Protein AF-A0A922Z8V3-F1 (afdb_monomer_lite)

pLDDT: mean 81.94, std 13.61, range [41.69, 95.75]

Sequence (127 aa):
MTNAGPEQPHDSEVERRIMILANDLAIPAWQRVEQAYAKGATFLEAKHAVLEADLASLAGTTDEAILDRLVQLIMQTPPSALRPAARQRHRKIVLERLMAPYRASGGAEPGAFALFLYRKLGIVPAH

Secondary structure (DSSP, 8-state):
----PPPPHHHHHHHHHHHHHHHHHHHHHHHHHHHHHHTT--HHHHHHHHHHHHHHHHTTTS-HHHHHHHHHHHHH--GGGS-HHHHHHHHHHHHHHHHHHHHHTTPPPPPHHHHHHHHHH------

Radius of gyration: 20.76 Å; chains: 1; bounding box: 47×52×54 Å

Foldseek 3Di:
DDDPDPPPVVVVVVVVVLLVLLVVVLVVLVVQLLVVVVVPDDSVVSLVVSLVVVCVVCPPPDDPSSSVSNNCCSVVDDLVPDDPVSSLVVLVVVVVVVCVVCVVVVHDDPPPVQVVCCSVPVDRDDD

Structure (mmCIF, N/CA/C/O backbone):
data_AF-A0A922Z8V3-F1
#
_entry.id   AF-A0A922Z8V3-F1
#
loop_
_atom_site.group_PDB
_atom_site.id
_atom_site.type_symbol
_atom_site.label_atom_id
_atom_site.label_alt_id
_atom_site.label_comp_id
_atom_site.label_asym_id
_atom_site.label_entity_id
_atom_site.label_seq_id
_atom_site.pdbx_PDB_ins_code
_atom_site.Cartn_x
_atom_site.Cartn_y
_atom_site.Cartn_z
_atom_site.occupancy
_atom_site.B_iso_or_equiv
_atom_site.auth_seq_id
_atom_site.auth_comp_id
_atom_site.auth_asym_id
_atom_site.auth_atom_id
_atom_site.pdbx_PDB_model_num
ATOM 1 N N . MET A 1 1 ? -17.550 43.303 19.424 1.00 41.69 1 MET A N 1
ATOM 2 C CA . MET A 1 1 ? -17.992 42.150 20.234 1.00 41.69 1 MET A CA 1
ATOM 3 C C . MET A 1 1 ? -18.033 40.956 19.301 1.00 41.69 1 MET A C 1
ATOM 5 O O . MET A 1 1 ? -18.933 40.890 18.477 1.00 41.69 1 MET A O 1
ATOM 9 N N . THR A 1 2 ? -17.025 40.090 19.359 1.00 43.88 2 THR A N 1
ATOM 10 C CA . THR A 1 2 ? -16.942 38.892 18.513 1.00 43.88 2 THR A CA 1
ATOM 11 C C . THR A 1 2 ? -16.869 37.707 19.460 1.00 43.88 2 THR A C 1
ATOM 13 O O . THR A 1 2 ? -15.883 37.553 20.176 1.00 43.88 2 THR A O 1
ATOM 16 N N . ASN A 1 3 ? -17.961 36.946 19.539 1.00 44.12 3 ASN A N 1
ATOM 17 C CA . ASN A 1 3 ? -18.050 35.727 20.334 1.00 44.12 3 ASN A CA 1
ATOM 18 C C . ASN A 1 3 ? -17.112 34.678 19.727 1.00 44.12 3 ASN A C 1
ATOM 20 O O . ASN A 1 3 ? -17.467 34.024 18.751 1.00 44.12 3 ASN A O 1
ATOM 24 N N . ALA A 1 4 ? -15.923 34.519 20.304 1.00 55.47 4 ALA A N 1
ATOM 25 C CA . ALA A 1 4 ? -15.200 33.260 20.227 1.00 55.47 4 ALA A CA 1
ATOM 26 C C . ALA A 1 4 ? -15.899 32.306 21.205 1.00 55.47 4 ALA A C 1
ATOM 28 O O . ALA A 1 4 ? -15.682 32.375 22.415 1.00 55.47 4 ALA A O 1
ATOM 29 N N . GLY A 1 5 ? -16.830 31.500 20.693 1.00 54.34 5 GLY A N 1
ATOM 30 C CA . GLY A 1 5 ? -17.359 30.372 21.455 1.00 54.34 5 GLY A CA 1
ATOM 31 C C . GLY A 1 5 ? -16.206 29.413 21.771 1.00 54.34 5 GLY A C 1
ATOM 32 O O . GLY A 1 5 ? -15.341 29.234 20.913 1.00 54.34 5 GLY A O 1
ATOM 33 N N . PRO A 1 6 ? -16.133 28.838 22.982 1.00 57.34 6 PRO A N 1
ATOM 34 C CA . PRO A 1 6 ? -15.090 27.873 23.299 1.00 57.34 6 PRO A CA 1
ATOM 35 C C . PRO A 1 6 ? -15.226 26.671 22.354 1.00 57.34 6 PRO A C 1
ATOM 37 O O . PRO A 1 6 ? -16.296 26.061 22.309 1.00 57.34 6 PRO A O 1
ATOM 40 N N . GLU A 1 7 ? -14.170 26.338 21.602 1.00 58.03 7 GLU A N 1
ATOM 41 C CA . GLU A 1 7 ? -14.065 25.036 20.932 1.00 58.03 7 GLU A CA 1
ATOM 42 C C . GLU A 1 7 ? -14.320 23.959 21.990 1.00 58.03 7 GLU A C 1
ATOM 44 O O . GLU A 1 7 ? -13.652 23.914 23.029 1.00 58.03 7 GLU A O 1
ATOM 49 N N . GLN A 1 8 ? -15.375 23.168 21.790 1.00 59.12 8 GLN A N 1
ATOM 50 C CA . GLN A 1 8 ? -15.825 22.226 22.800 1.00 59.12 8 GLN A CA 1
ATOM 51 C C . GLN A 1 8 ? -14.789 21.095 22.904 1.00 59.12 8 GLN A C 1
ATOM 53 O O . GLN A 1 8 ? -14.572 20.383 21.926 1.00 59.12 8 GLN A O 1
ATOM 58 N N . PRO A 1 9 ? -14.174 20.861 24.078 1.00 58.91 9 PRO A N 1
ATOM 59 C CA . PRO A 1 9 ? -13.102 19.870 24.256 1.00 58.91 9 PRO A CA 1
ATOM 60 C C . PRO A 1 9 ? -13.519 18.428 23.911 1.00 58.91 9 PRO A C 1
ATOM 62 O O . PRO A 1 9 ? -12.672 17.548 23.781 1.00 58.91 9 PRO A O 1
ATOM 65 N N . HIS A 1 10 ? -14.823 18.191 23.766 1.00 61.06 10 HIS A N 1
ATOM 66 C CA . HIS A 1 10 ? -15.407 16.911 23.396 1.00 61.06 10 HIS A CA 1
ATOM 67 C C . HIS A 1 10 ? -15.158 16.549 21.921 1.00 61.06 10 HIS A C 1
ATOM 69 O O . HIS A 1 10 ? -14.886 15.385 21.632 1.00 61.06 10 HIS A O 1
ATOM 75 N N . ASP A 1 11 ? -15.177 17.527 21.009 1.00 74.69 11 ASP A N 1
ATOM 76 C CA . ASP A 1 11 ? -14.933 17.289 19.579 1.00 74.69 11 ASP A CA 1
ATOM 77 C C . ASP A 1 11 ? -13.460 16.947 19.332 1.00 74.69 11 ASP A C 1
ATOM 79 O O . ASP A 1 11 ? -13.146 15.984 18.633 1.00 74.69 11 ASP A O 1
ATOM 83 N N . SER A 1 12 ? -12.543 17.637 20.020 1.00 83.31 12 SER A N 1
ATOM 84 C CA . SER A 1 12 ? -11.105 17.359 19.921 1.00 83.31 12 SER A CA 1
ATOM 85 C C . SER A 1 12 ? -10.719 15.963 20.428 1.00 83.31 12 SER A C 1
ATOM 87 O O . SER A 1 12 ? -9.793 15.347 19.899 1.00 83.31 12 SER A O 1
ATOM 89 N N . GLU A 1 13 ? -11.403 15.437 21.449 1.00 90.19 13 GLU A N 1
ATOM 90 C CA . GLU A 1 13 ? -11.138 14.084 21.957 1.00 90.19 13 GLU A CA 1
ATOM 91 C C . GLU A 1 13 ? -11.694 13.004 21.016 1.00 90.19 13 GLU A C 1
ATOM 93 O O . GLU A 1 13 ? -11.044 11.979 20.793 1.00 90.19 13 GLU A O 1
ATOM 98 N N . VAL A 1 14 ? -12.858 13.247 20.404 1.00 89.12 14 VAL A N 1
ATOM 99 C CA . VAL A 1 14 ? -13.427 12.364 19.374 1.00 89.12 14 VAL A CA 1
ATOM 100 C C . VAL A 1 14 ? -12.515 12.313 18.148 1.00 89.12 14 VAL A C 1
ATOM 102 O O . VAL A 1 14 ? -12.150 11.222 17.708 1.00 89.12 14 VAL A O 1
ATOM 105 N N . GLU A 1 15 ? -12.064 13.463 17.645 1.00 90.00 15 GLU A N 1
ATOM 106 C CA . GLU A 1 15 ? -11.108 13.536 16.534 1.00 90.00 15 GLU A CA 1
ATOM 107 C C . GLU A 1 15 ? -9.795 12.819 16.856 1.00 90.00 15 GLU A C 1
ATOM 109 O O . GLU A 1 15 ? -9.287 12.035 16.047 1.00 90.00 15 GLU A O 1
ATOM 114 N N . ARG A 1 16 ? -9.256 13.031 18.064 1.00 91.94 16 ARG A N 1
ATOM 115 C CA . ARG A 1 16 ? -8.057 12.326 18.527 1.00 91.94 16 ARG A CA 1
ATOM 116 C C . ARG A 1 16 ? -8.273 10.816 18.508 1.00 91.94 16 ARG A C 1
ATOM 118 O O . ARG A 1 16 ? -7.403 10.087 18.030 1.00 91.94 16 ARG A O 1
ATOM 125 N N . ARG A 1 17 ? -9.416 10.336 19.002 1.00 94.19 17 ARG A N 1
ATOM 126 C CA . ARG A 1 17 ? -9.740 8.906 19.028 1.00 94.19 17 ARG A CA 1
ATOM 127 C C . ARG A 1 17 ? -9.850 8.327 17.620 1.00 94.19 17 ARG A C 1
ATOM 129 O O . ARG A 1 17 ? -9.274 7.270 17.369 1.00 94.19 17 ARG A O 1
ATOM 136 N N . ILE A 1 18 ? -10.524 9.026 16.704 1.00 93.62 18 ILE A N 1
ATOM 137 C CA . ILE A 1 18 ? -10.606 8.639 15.288 1.00 93.62 18 ILE A CA 1
ATOM 138 C C . ILE A 1 18 ? -9.200 8.523 14.698 1.00 93.62 18 ILE A C 1
ATOM 140 O O . ILE A 1 18 ? -8.868 7.522 14.065 1.00 93.62 18 ILE A O 1
ATOM 144 N N . MET A 1 19 ? -8.345 9.516 14.955 1.00 91.88 19 MET A N 1
ATOM 145 C CA . MET A 1 19 ? -6.978 9.529 14.451 1.00 91.88 19 MET A CA 1
ATOM 146 C C . MET A 1 19 ? -6.151 8.353 14.982 1.00 91.88 19 MET A C 1
ATOM 148 O O . MET A 1 19 ? -5.428 7.733 14.205 1.00 91.88 19 MET A O 1
ATOM 152 N N . ILE A 1 20 ? -6.234 8.035 16.275 1.00 94.75 20 ILE A N 1
ATOM 153 C CA . ILE A 1 20 ? -5.495 6.909 16.867 1.00 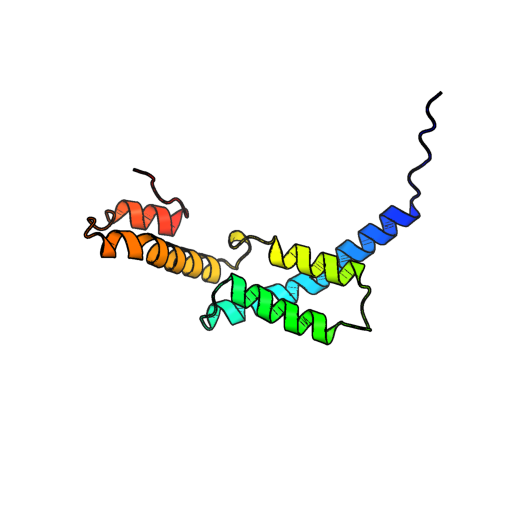94.75 20 ILE A CA 1
ATOM 154 C C . ILE A 1 20 ? -5.955 5.590 16.241 1.00 94.75 20 ILE A C 1
ATOM 156 O O . ILE A 1 20 ? -5.135 4.857 15.696 1.00 94.75 20 ILE A O 1
ATOM 160 N N . LEU A 1 21 ? -7.266 5.337 16.227 1.00 94.38 21 LEU A N 1
ATOM 161 C CA . LEU A 1 21 ? -7.817 4.081 15.715 1.00 94.38 21 LEU A CA 1
ATOM 162 C C . LEU A 1 21 ? -7.531 3.892 14.219 1.00 94.38 21 LEU A C 1
ATOM 164 O O . LEU A 1 21 ? -7.154 2.801 13.796 1.00 94.38 21 LEU A O 1
ATOM 168 N N . ALA A 1 22 ? -7.633 4.952 13.414 1.00 93.38 22 ALA A N 1
ATOM 169 C CA . ALA A 1 22 ? -7.290 4.883 11.995 1.00 93.38 22 ALA A CA 1
ATOM 170 C C . ALA A 1 22 ? -5.792 4.605 11.769 1.00 93.38 22 ALA A C 1
ATOM 172 O O . ALA A 1 22 ? -5.441 3.849 10.863 1.00 93.38 22 ALA A O 1
ATOM 173 N N . ASN A 1 23 ? -4.902 5.170 12.594 1.00 92.44 23 ASN A N 1
ATOM 174 C CA . ASN A 1 23 ? -3.467 4.876 12.523 1.00 92.44 23 ASN A CA 1
ATOM 175 C C . ASN A 1 23 ? -3.155 3.424 12.912 1.00 92.44 23 ASN A C 1
ATOM 177 O O . ASN A 1 23 ? -2.357 2.775 12.231 1.00 92.44 23 ASN A O 1
ATOM 181 N N . ASP A 1 24 ? -3.809 2.901 13.949 1.00 94.06 24 ASP A N 1
ATOM 182 C CA . ASP A 1 24 ? -3.641 1.511 14.387 1.00 94.06 24 ASP A CA 1
ATOM 183 C C . ASP A 1 24 ? -4.054 0.519 13.290 1.00 94.06 24 ASP A C 1
ATOM 185 O O . ASP A 1 24 ? -3.384 -0.495 13.081 1.00 94.06 24 ASP A O 1
ATOM 189 N N . LEU A 1 25 ? -5.106 0.840 12.528 1.00 93.06 25 LEU A N 1
ATOM 190 C CA . LEU A 1 25 ? -5.540 0.064 11.362 1.00 93.06 25 LEU A CA 1
ATOM 191 C C . LEU A 1 25 ? -4.609 0.239 10.150 1.00 93.06 25 LEU A C 1
ATOM 193 O O . LEU A 1 25 ? -4.374 -0.711 9.397 1.00 93.06 25 LEU A O 1
ATOM 197 N N . ALA A 1 26 ? -4.040 1.432 9.960 1.00 92.00 26 ALA A N 1
ATOM 198 C CA . ALA A 1 26 ? -3.196 1.738 8.808 1.00 92.00 26 ALA A CA 1
ATOM 199 C C . ALA A 1 26 ? -1.881 0.943 8.809 1.00 92.00 26 ALA A C 1
ATOM 201 O O . ALA A 1 26 ? -1.435 0.500 7.751 1.00 92.00 26 ALA A O 1
ATOM 202 N N . ILE A 1 27 ? -1.264 0.713 9.973 1.00 89.69 27 ILE A N 1
ATOM 203 C CA . ILE A 1 27 ? 0.020 -0.003 10.086 1.00 89.69 27 ILE A CA 1
ATOM 204 C C . ILE A 1 27 ? -0.030 -1.417 9.461 1.00 89.69 27 ILE A C 1
ATOM 206 O O . ILE A 1 27 ? 0.787 -1.703 8.575 1.00 89.69 27 ILE A O 1
ATOM 210 N N . PRO A 1 28 ? -0.938 -2.326 9.870 1.00 92.12 28 PRO A N 1
ATOM 211 C CA . PRO A 1 28 ? -1.034 -3.660 9.279 1.00 92.12 28 PRO A CA 1
ATOM 212 C C . PRO A 1 28 ? -1.556 -3.636 7.836 1.00 92.12 28 PRO A C 1
ATOM 214 O O . PRO A 1 28 ? -1.137 -4.463 7.021 1.00 92.12 28 PRO A O 1
ATOM 217 N N . ALA A 1 29 ? -2.421 -2.682 7.477 1.00 92.50 29 ALA A N 1
ATOM 218 C CA . 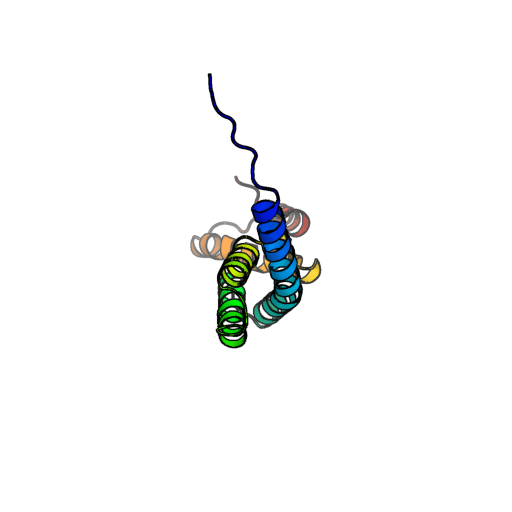ALA A 1 29 ? -2.842 -2.490 6.091 1.00 92.50 29 ALA A CA 1
ATOM 219 C C . ALA A 1 29 ? -1.638 -2.176 5.188 1.00 92.50 29 ALA A C 1
ATOM 221 O O . ALA A 1 29 ? -1.473 -2.760 4.116 1.00 92.50 29 ALA A O 1
ATOM 222 N N . TRP A 1 30 ? -0.705 -1.354 5.669 1.00 92.12 30 TRP A N 1
ATOM 223 C CA . TRP A 1 30 ? 0.481 -0.986 4.908 1.00 92.12 30 TRP A CA 1
ATOM 224 C C . TRP A 1 30 ? 1.427 -2.151 4.639 1.00 92.12 30 TRP A C 1
ATOM 226 O O . TRP A 1 30 ? 1.949 -2.292 3.533 1.00 92.12 30 TRP A O 1
ATOM 236 N N . GLN A 1 31 ? 1.558 -3.068 5.594 1.00 91.62 31 GLN A N 1
ATOM 237 C CA . GLN A 1 31 ? 2.307 -4.305 5.380 1.00 91.62 31 GLN A CA 1
ATOM 238 C C . GLN A 1 31 ? 1.692 -5.166 4.270 1.00 91.62 31 GLN A C 1
ATOM 240 O O . GLN A 1 31 ? 2.420 -5.762 3.475 1.00 91.62 31 GLN A O 1
ATOM 245 N N . ARG A 1 32 ? 0.360 -5.213 4.172 1.00 93.31 32 ARG A N 1
ATOM 246 C CA . ARG A 1 32 ? -0.330 -5.942 3.099 1.00 93.31 32 ARG A CA 1
ATOM 247 C C . ARG A 1 32 ? -0.173 -5.260 1.746 1.00 93.31 32 ARG A C 1
ATOM 249 O O . ARG A 1 32 ? 0.038 -5.960 0.756 1.00 93.31 32 ARG A O 1
ATOM 256 N N . VAL A 1 33 ? -0.163 -3.926 1.696 1.00 93.50 33 VAL A N 1
ATOM 257 C CA . VAL A 1 33 ? 0.122 -3.196 0.449 1.00 93.50 33 VAL A CA 1
ATOM 258 C C . VAL A 1 33 ? 1.532 -3.513 -0.037 1.00 93.50 33 VAL A C 1
ATOM 260 O O . VAL A 1 33 ? 1.725 -3.817 -1.214 1.00 93.50 33 VAL A O 1
ATOM 263 N N . GLU A 1 34 ? 2.518 -3.531 0.861 1.00 91.88 34 GLU A N 1
ATOM 264 C CA . GLU A 1 34 ? 3.887 -3.930 0.520 1.00 91.88 34 GLU A CA 1
ATOM 265 C C . GLU A 1 34 ? 3.961 -5.356 -0.033 1.00 91.88 34 GLU A C 1
ATOM 267 O O . GLU A 1 34 ? 4.678 -5.605 -1.004 1.00 91.88 34 GLU A O 1
ATOM 272 N N . GLN A 1 35 ? 3.206 -6.291 0.547 1.00 91.25 35 GLN A N 1
ATOM 273 C CA . GLN A 1 35 ? 3.149 -7.676 0.080 1.00 91.25 35 GLN A CA 1
ATOM 274 C C . GLN A 1 35 ? 2.486 -7.797 -1.296 1.00 91.25 35 GLN A C 1
ATOM 276 O O . GLN A 1 35 ? 3.023 -8.478 -2.170 1.00 91.25 35 GLN A O 1
ATOM 281 N N . ALA A 1 36 ? 1.343 -7.142 -1.511 1.00 90.62 36 ALA A N 1
ATOM 282 C CA . ALA A 1 36 ? 0.651 -7.138 -2.799 1.00 90.62 36 ALA A CA 1
ATOM 283 C C . ALA A 1 36 ? 1.527 -6.510 -3.893 1.00 90.62 36 ALA A C 1
ATOM 285 O O . ALA A 1 36 ? 1.700 -7.082 -4.971 1.00 90.62 36 ALA A O 1
ATOM 286 N N . TYR A 1 37 ? 2.187 -5.397 -3.573 1.00 90.50 37 TYR A N 1
ATOM 287 C CA . TYR A 1 37 ? 3.157 -4.762 -4.455 1.00 90.50 37 TYR A CA 1
ATOM 288 C C . TYR A 1 37 ? 4.349 -5.683 -4.764 1.00 90.50 37 TYR A C 1
ATOM 290 O O . TYR A 1 37 ? 4.784 -5.807 -5.911 1.00 90.50 37 TYR A O 1
ATOM 298 N N . ALA A 1 38 ? 4.866 -6.402 -3.763 1.00 87.19 38 ALA A N 1
ATOM 299 C CA . ALA A 1 38 ? 5.962 -7.349 -3.957 1.00 87.19 38 ALA A CA 1
ATOM 300 C C . ALA A 1 38 ? 5.591 -8.522 -4.884 1.00 87.19 38 ALA A C 1
ATOM 302 O O . ALA A 1 38 ? 6.475 -9.023 -5.592 1.00 87.19 38 ALA A O 1
ATOM 303 N N . LYS A 1 39 ? 4.311 -8.917 -4.912 1.00 88.94 39 LYS A N 1
ATOM 304 C CA . LYS A 1 39 ? 3.752 -9.965 -5.785 1.00 88.94 39 LYS A CA 1
ATOM 305 C C . LYS A 1 39 ? 3.551 -9.524 -7.240 1.00 88.94 39 LYS A C 1
ATOM 307 O O . LYS A 1 39 ? 3.240 -10.364 -8.073 1.00 88.94 39 LYS A O 1
ATOM 312 N N . GLY A 1 40 ? 3.785 -8.250 -7.560 1.00 85.00 40 GLY A N 1
ATOM 313 C CA . GLY A 1 40 ? 3.782 -7.746 -8.936 1.00 85.00 40 GLY A CA 1
ATOM 314 C C . GLY A 1 40 ? 2.629 -6.808 -9.282 1.00 85.00 40 GLY A C 1
ATOM 315 O O . GLY A 1 40 ? 2.632 -6.274 -10.388 1.00 85.00 40 GLY A O 1
ATOM 316 N N . ALA A 1 41 ? 1.699 -6.553 -8.356 1.00 88.44 41 ALA A N 1
ATOM 317 C CA . ALA A 1 41 ? 0.705 -5.497 -8.533 1.00 88.44 41 ALA A CA 1
ATOM 318 C C . ALA A 1 41 ? 1.390 -4.128 -8.649 1.00 88.44 41 ALA A C 1
ATOM 320 O O . ALA A 1 41 ? 2.466 -3.896 -8.082 1.00 88.44 41 ALA A O 1
ATOM 321 N N . THR A 1 42 ? 0.767 -3.184 -9.349 1.00 89.69 42 THR A N 1
ATOM 322 C CA . THR A 1 42 ? 1.198 -1.789 -9.266 1.00 89.69 42 THR A CA 1
ATOM 323 C C . THR A 1 42 ? 0.942 -1.237 -7.865 1.00 89.69 42 THR A C 1
ATOM 325 O O . THR A 1 42 ? 0.142 -1.762 -7.094 1.00 89.69 42 THR A O 1
ATOM 328 N N . PHE A 1 43 ? 1.636 -0.157 -7.503 1.00 89.06 43 PHE A N 1
ATOM 329 C CA . PHE A 1 43 ? 1.497 0.412 -6.163 1.00 89.06 43 PHE A CA 1
ATOM 330 C C . PHE A 1 43 ? 0.077 0.930 -5.885 1.00 89.06 43 PHE A C 1
ATOM 332 O O . PHE A 1 43 ? -0.406 0.816 -4.764 1.00 89.06 43 PHE A O 1
ATOM 339 N N . LEU A 1 44 ? -0.599 1.459 -6.910 1.00 91.81 44 LEU A N 1
ATOM 340 C CA . LEU A 1 44 ? -1.982 1.919 -6.804 1.00 91.81 44 LEU A CA 1
ATOM 341 C C . LEU A 1 44 ? -2.957 0.740 -6.670 1.00 91.81 44 LEU A C 1
ATOM 343 O O . LEU A 1 44 ? -3.781 0.743 -5.764 1.00 91.81 44 LEU A O 1
ATOM 347 N N . GLU A 1 45 ? -2.819 -0.300 -7.495 1.00 93.69 45 GLU A N 1
ATOM 348 C CA . GLU A 1 45 ? -3.631 -1.524 -7.376 1.00 93.69 45 GLU A CA 1
ATOM 349 C C . GLU A 1 45 ? -3.460 -2.186 -6.007 1.00 93.69 45 GLU A C 1
ATOM 351 O O . GLU A 1 45 ? -4.435 -2.607 -5.396 1.00 93.69 45 GLU A O 1
ATOM 356 N N . ALA A 1 46 ? -2.229 -2.231 -5.489 1.00 94.12 46 ALA A N 1
ATOM 357 C CA . ALA A 1 46 ? -1.952 -2.779 -4.169 1.00 94.12 46 ALA A CA 1
ATOM 358 C C . ALA A 1 46 ? -2.673 -1.998 -3.054 1.00 94.12 46 ALA A C 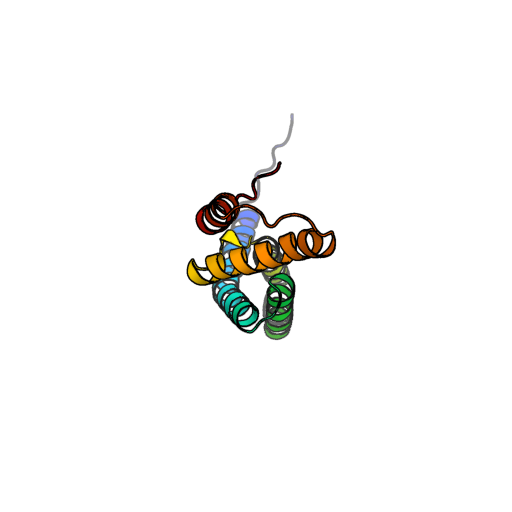1
ATOM 360 O O . ALA A 1 46 ? -3.195 -2.616 -2.130 1.00 94.12 46 ALA A O 1
ATOM 361 N N . LYS A 1 47 ? -2.739 -0.659 -3.151 1.00 95.19 47 LYS A N 1
ATOM 362 C CA . LYS A 1 47 ? -3.524 0.183 -2.230 1.00 95.19 47 LYS A CA 1
ATOM 363 C C . LYS A 1 47 ? -5.013 -0.138 -2.304 1.00 95.19 47 LYS A C 1
ATOM 365 O O . LYS A 1 47 ? -5.622 -0.385 -1.268 1.00 95.19 47 LYS A O 1
ATOM 370 N N . HIS A 1 48 ? -5.574 -0.151 -3.513 1.00 95.75 48 HIS A N 1
ATOM 371 C CA . HIS A 1 48 ? -6.998 -0.412 -3.719 1.00 95.75 48 HIS A CA 1
ATOM 372 C C . HIS A 1 48 ? -7.404 -1.794 -3.218 1.00 95.75 48 HIS A C 1
ATOM 374 O O . HIS A 1 48 ? -8.340 -1.891 -2.436 1.00 95.75 48 HIS A O 1
ATOM 380 N N . ALA A 1 49 ? -6.656 -2.840 -3.574 1.00 94.06 49 ALA A N 1
ATOM 381 C CA . ALA A 1 49 ? -6.973 -4.205 -3.165 1.00 94.06 49 ALA A CA 1
ATOM 382 C C . ALA A 1 49 ? -6.989 -4.378 -1.637 1.00 94.06 49 ALA A C 1
ATOM 384 O O . ALA A 1 49 ? -7.828 -5.097 -1.099 1.00 94.06 49 ALA A O 1
ATOM 385 N N . VAL A 1 50 ? -6.070 -3.717 -0.922 1.00 94.62 50 VAL A N 1
ATOM 386 C CA . VAL A 1 50 ? -6.060 -3.752 0.548 1.00 94.62 50 VAL A CA 1
ATOM 387 C C . VAL A 1 50 ? -7.222 -2.959 1.128 1.00 94.62 50 VAL A C 1
ATOM 389 O O . VAL A 1 50 ? -7.869 -3.447 2.047 1.00 94.62 50 VAL A O 1
ATOM 392 N N . LEU A 1 51 ? -7.513 -1.774 0.587 1.00 95.50 51 LEU A N 1
ATOM 393 C CA . LEU A 1 51 ? -8.642 -0.965 1.043 1.00 95.50 51 LEU A CA 1
ATOM 394 C C . LEU A 1 51 ? -9.978 -1.674 0.830 1.00 95.50 51 LEU A C 1
ATOM 396 O O . LEU A 1 51 ? -10.782 -1.709 1.749 1.00 95.50 51 LEU A O 1
ATOM 400 N N . GLU A 1 52 ? -10.206 -2.287 -0.329 1.00 94.69 52 GLU A N 1
ATOM 401 C CA . GLU A 1 52 ? -11.428 -3.053 -0.593 1.00 94.69 52 GLU A CA 1
ATOM 402 C C . GLU A 1 52 ? -11.602 -4.202 0.406 1.00 94.69 52 GLU A C 1
ATOM 404 O O . GLU A 1 52 ? -12.678 -4.362 0.980 1.00 94.69 52 GLU A O 1
ATOM 409 N N . ALA A 1 53 ? -10.535 -4.965 0.664 1.00 93.62 53 ALA A N 1
ATOM 410 C CA . ALA A 1 53 ? -10.571 -6.061 1.627 1.00 93.62 53 ALA A CA 1
ATOM 411 C C . ALA A 1 53 ? -10.814 -5.570 3.066 1.00 93.62 53 ALA A C 1
ATOM 413 O O . ALA A 1 53 ? -11.593 -6.175 3.805 1.00 93.62 53 ALA A O 1
ATOM 414 N N . ASP A 1 54 ? -10.166 -4.476 3.465 1.00 92.12 54 ASP A N 1
ATOM 415 C CA . ASP A 1 54 ? -10.253 -3.937 4.824 1.00 92.12 54 ASP A CA 1
ATOM 416 C C . ASP A 1 54 ? -11.605 -3.288 5.092 1.00 92.12 54 ASP A C 1
ATOM 418 O O . ASP A 1 54 ? -12.221 -3.563 6.119 1.00 92.12 54 ASP A O 1
ATOM 422 N N . LEU A 1 55 ? -12.104 -2.488 4.150 1.00 93.31 55 LEU A N 1
ATOM 423 C CA . LEU A 1 55 ? -13.424 -1.876 4.252 1.00 93.31 55 LEU A CA 1
ATOM 424 C C . LEU A 1 55 ? -14.519 -2.943 4.282 1.00 93.31 55 LEU A C 1
ATOM 426 O O . LEU A 1 55 ? -15.407 -2.862 5.124 1.00 93.31 55 LEU A O 1
ATOM 430 N N . ALA A 1 56 ? -14.429 -3.979 3.443 1.00 92.81 56 ALA A N 1
ATOM 431 C CA . ALA A 1 56 ? -15.383 -5.085 3.475 1.00 92.81 56 ALA A CA 1
ATOM 432 C C . ALA A 1 56 ? -15.367 -5.836 4.818 1.00 92.81 56 ALA A C 1
ATOM 434 O O . ALA A 1 56 ? -16.419 -6.241 5.306 1.00 92.81 56 ALA A O 1
ATOM 435 N N . SER A 1 57 ? -14.191 -6.006 5.430 1.00 92.44 57 SER A N 1
ATOM 436 C CA . SER A 1 57 ? -14.059 -6.688 6.722 1.00 92.44 57 SER A CA 1
ATOM 437 C C . SER A 1 57 ? -14.521 -5.844 7.912 1.00 92.44 57 SER A C 1
ATOM 439 O O . SER A 1 57 ? -14.944 -6.413 8.917 1.00 92.44 57 SER A O 1
ATOM 441 N N . LEU A 1 58 ? -14.372 -4.520 7.848 1.00 91.69 58 LEU A N 1
ATOM 442 C CA . LEU A 1 58 ? -14.652 -3.611 8.965 1.00 91.69 58 LEU A CA 1
ATOM 443 C C . LEU A 1 58 ? -16.041 -2.967 8.880 1.00 91.69 58 LEU A C 1
ATOM 445 O O . LEU A 1 58 ? -16.539 -2.450 9.887 1.00 91.69 58 LEU A O 1
ATOM 449 N N . ALA A 1 59 ? -16.680 -3.020 7.710 1.00 89.50 59 ALA A N 1
ATOM 450 C CA . ALA A 1 59 ? -18.031 -2.523 7.501 1.00 89.50 59 ALA A CA 1
ATOM 451 C C . ALA A 1 59 ? -19.000 -3.091 8.553 1.00 89.50 59 ALA A C 1
ATOM 453 O O . ALA A 1 59 ? -19.023 -4.288 8.835 1.00 89.50 59 ALA A O 1
ATOM 454 N N . GLY A 1 60 ? -19.793 -2.208 9.163 1.00 87.38 60 GLY A N 1
ATOM 455 C CA . GLY A 1 60 ? -20.795 -2.568 10.171 1.00 87.38 60 GLY A CA 1
ATOM 456 C C . GLY A 1 60 ? -20.258 -2.816 11.584 1.00 87.38 60 GLY A C 1
ATOM 457 O O . GLY A 1 60 ? -21.059 -2.975 12.501 1.00 87.38 60 GLY A O 1
ATOM 458 N N . THR A 1 61 ? -18.937 -2.819 11.791 1.00 90.75 61 THR A N 1
ATOM 459 C CA . THR A 1 61 ? -18.324 -2.972 13.129 1.00 90.75 61 THR A CA 1
ATOM 460 C C . THR A 1 61 ? -17.448 -1.791 13.534 1.00 90.75 61 THR A C 1
ATOM 462 O O . THR A 1 61 ? -17.116 -1.643 14.709 1.00 90.75 61 THR A O 1
ATOM 465 N N . THR A 1 62 ? -17.086 -0.945 12.572 1.00 91.19 62 THR A N 1
ATOM 466 C CA . THR A 1 62 ? -16.229 0.226 12.757 1.00 91.19 62 THR A CA 1
ATOM 467 C C . THR A 1 62 ? -16.957 1.477 12.277 1.00 91.19 62 THR A C 1
ATOM 469 O O . THR A 1 62 ? -17.685 1.429 11.288 1.00 91.19 62 THR A O 1
ATOM 472 N N . ASP A 1 63 ? -16.757 2.584 12.991 1.00 92.69 63 ASP A N 1
ATOM 473 C CA . ASP A 1 63 ? -17.319 3.894 12.656 1.00 92.69 63 ASP A CA 1
ATOM 474 C C . ASP A 1 63 ? -16.838 4.378 11.276 1.00 92.69 63 ASP A C 1
ATOM 476 O O . ASP A 1 63 ? -15.654 4.260 10.943 1.00 92.69 63 ASP A O 1
ATOM 480 N N . GLU A 1 64 ? -17.752 4.938 10.484 1.00 92.44 64 GLU A N 1
ATOM 481 C CA . GLU A 1 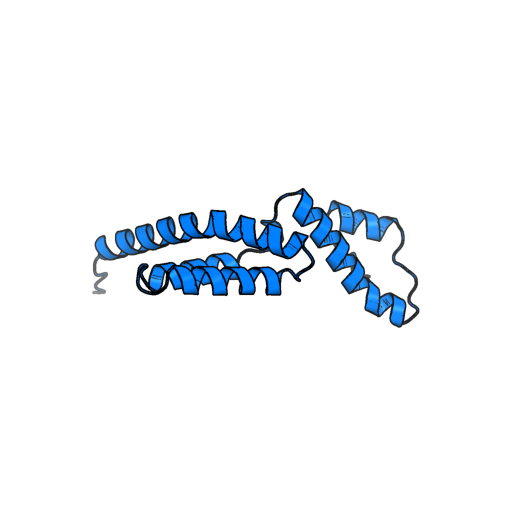64 ? -17.489 5.423 9.126 1.00 92.44 64 GLU A CA 1
ATOM 482 C C . GLU A 1 64 ? -16.383 6.488 9.096 1.00 92.44 64 GLU A C 1
ATOM 484 O O . GLU A 1 64 ? -15.501 6.425 8.243 1.00 92.44 64 GLU A O 1
ATOM 489 N N . ALA A 1 65 ? -16.317 7.379 10.092 1.00 93.19 65 ALA A N 1
ATOM 490 C CA . ALA A 1 65 ? -15.279 8.406 10.161 1.00 93.19 65 ALA A CA 1
ATOM 491 C C . ALA A 1 65 ? -13.869 7.812 10.350 1.00 93.19 65 ALA A C 1
ATOM 493 O O . ALA A 1 65 ? -12.877 8.361 9.860 1.00 93.19 65 ALA A O 1
ATOM 494 N N . ILE A 1 66 ? -13.760 6.667 11.035 1.00 93.94 66 ILE A N 1
ATOM 495 C CA . ILE A 1 66 ? -12.495 5.931 11.183 1.00 93.94 66 ILE A CA 1
ATOM 496 C C . ILE A 1 66 ? -12.107 5.286 9.851 1.00 93.94 66 ILE A C 1
ATOM 498 O O . ILE A 1 66 ? -10.938 5.350 9.458 1.00 93.94 66 ILE A O 1
ATOM 502 N N . LEU A 1 67 ? -13.073 4.691 9.148 1.00 94.00 67 LEU A N 1
ATOM 503 C CA . LEU A 1 67 ? -12.852 4.062 7.845 1.00 94.00 67 LEU A CA 1
ATOM 504 C C . LEU A 1 67 ? -12.436 5.090 6.789 1.00 94.00 67 LEU A C 1
ATOM 506 O O . LEU A 1 67 ? -11.434 4.885 6.104 1.00 94.00 67 LEU A O 1
ATOM 510 N N . ASP A 1 68 ? -13.111 6.234 6.722 1.00 94.94 68 ASP A N 1
ATOM 511 C CA . ASP A 1 68 ? -12.741 7.337 5.835 1.00 94.94 68 ASP A CA 1
ATOM 512 C C . ASP A 1 68 ? -11.326 7.832 6.120 1.00 94.94 68 ASP A C 1
ATOM 514 O O . ASP A 1 68 ? -10.521 8.054 5.205 1.00 94.94 68 ASP A O 1
ATOM 518 N N . ARG A 1 69 ? -10.971 7.955 7.404 1.00 94.69 69 ARG A N 1
ATOM 519 C CA . ARG A 1 69 ? -9.623 8.363 7.785 1.00 94.69 69 ARG A CA 1
ATOM 520 C C . ARG A 1 69 ? -8.576 7.320 7.396 1.00 94.69 69 ARG A C 1
ATOM 522 O O . ARG A 1 69 ? -7.498 7.700 6.936 1.00 94.69 69 ARG A O 1
ATOM 529 N N . LEU A 1 70 ? -8.883 6.030 7.520 1.00 94.69 70 LEU A N 1
ATOM 530 C CA . LEU A 1 70 ? -8.024 4.941 7.050 1.00 94.69 70 LEU A CA 1
ATOM 531 C C . LEU A 1 70 ? -7.803 5.016 5.530 1.00 94.69 70 LEU A C 1
ATOM 533 O O . LEU A 1 70 ? -6.656 4.938 5.079 1.00 94.69 70 LEU A O 1
ATOM 537 N N . VAL A 1 71 ? -8.867 5.231 4.746 1.00 95.06 71 VAL A N 1
ATOM 538 C CA . VAL A 1 71 ? -8.776 5.421 3.286 1.00 95.06 71 VAL A CA 1
ATOM 539 C C . VAL A 1 71 ? -7.841 6.580 2.961 1.00 95.06 71 VAL A C 1
ATOM 541 O O . VAL A 1 71 ? -6.913 6.420 2.162 1.00 95.06 71 VAL A O 1
ATOM 544 N N . GLN A 1 72 ? -8.042 7.733 3.606 1.00 94.50 72 GLN A N 1
ATOM 545 C CA . GLN A 1 72 ? -7.193 8.907 3.411 1.00 94.50 72 GLN A CA 1
ATOM 546 C C . GLN A 1 72 ? -5.729 8.599 3.727 1.00 94.50 72 GLN A C 1
ATOM 548 O O . GLN A 1 72 ? -4.865 8.883 2.898 1.00 94.50 72 GLN A O 1
ATOM 553 N N . LEU A 1 73 ? -5.447 7.981 4.879 1.00 93.62 73 LEU A N 1
ATOM 554 C CA . LEU A 1 73 ? -4.087 7.627 5.285 1.00 93.62 73 LEU A CA 1
ATOM 555 C C . LEU A 1 73 ? -3.412 6.744 4.233 1.00 93.62 73 LEU A C 1
ATOM 557 O O . LEU A 1 73 ? -2.325 7.075 3.762 1.00 93.62 73 LEU A O 1
ATOM 561 N N . ILE A 1 74 ? -4.054 5.663 3.794 1.00 93.00 74 ILE A N 1
ATOM 562 C CA . ILE A 1 74 ? -3.454 4.733 2.827 1.00 93.00 74 ILE A CA 1
ATOM 563 C C . ILE A 1 74 ? -3.270 5.391 1.453 1.00 93.00 74 ILE A C 1
ATOM 565 O O . ILE A 1 74 ? -2.204 5.276 0.833 1.00 93.00 74 ILE A O 1
ATOM 569 N N . MET A 1 75 ? -4.275 6.120 0.966 1.00 93.56 75 MET A N 1
ATOM 570 C CA . MET A 1 75 ? -4.218 6.731 -0.362 1.00 93.56 75 MET A CA 1
ATOM 571 C C . MET A 1 75 ? -3.209 7.875 -0.427 1.00 93.56 75 MET A C 1
ATOM 573 O O . MET A 1 75 ? -2.428 7.931 -1.380 1.00 93.56 75 MET A O 1
ATOM 577 N N . GLN A 1 76 ? -3.139 8.716 0.605 1.00 92.31 76 GLN A N 1
ATOM 578 C CA . GLN A 1 76 ? -2.216 9.853 0.663 1.00 92.31 76 GLN A CA 1
ATOM 579 C C . GLN A 1 76 ? -0.788 9.448 1.039 1.00 92.31 76 GLN A C 1
ATOM 581 O O . GLN A 1 76 ? 0.148 10.195 0.755 1.00 92.31 76 GLN A O 1
ATOM 586 N N . THR A 1 77 ? -0.583 8.262 1.623 1.00 87.50 77 THR A N 1
ATOM 587 C CA . THR A 1 77 ? 0.763 7.819 1.998 1.00 87.50 77 THR A CA 1
ATOM 588 C C . THR A 1 77 ? 1.645 7.636 0.754 1.00 87.50 77 THR A C 1
ATOM 590 O O . THR A 1 77 ? 1.329 6.827 -0.132 1.00 87.50 77 THR A O 1
ATOM 593 N N . PRO A 1 78 ? 2.773 8.362 0.652 1.00 85.94 78 PRO A N 1
ATOM 594 C CA . PRO A 1 78 ? 3.637 8.299 -0.517 1.00 85.94 78 PRO A CA 1
ATOM 595 C C . PRO A 1 78 ? 4.438 6.987 -0.576 1.00 85.94 78 PRO A C 1
ATOM 597 O O . PRO A 1 78 ? 4.684 6.349 0.452 1.00 85.94 78 PRO A O 1
ATOM 600 N N . PRO A 1 79 ? 4.967 6.608 -1.756 1.00 83.75 79 PRO A N 1
ATOM 601 C CA . PRO A 1 79 ? 5.862 5.454 -1.889 1.00 83.75 79 PRO A CA 1
ATOM 602 C C . PRO A 1 79 ? 7.148 5.561 -1.051 1.00 83.75 79 PRO A C 1
ATOM 604 O O . PRO A 1 79 ? 7.819 4.559 -0.807 1.00 83.75 79 PRO A O 1
ATOM 607 N N . SER A 1 80 ? 7.525 6.760 -0.593 1.00 81.06 80 SER A N 1
ATOM 608 C CA . SER A 1 80 ? 8.655 6.952 0.323 1.00 81.06 80 SER A CA 1
ATOM 609 C C . SER A 1 80 ? 8.416 6.332 1.702 1.00 81.06 80 SER A C 1
ATOM 611 O O . SER A 1 80 ? 9.390 6.052 2.394 1.00 81.06 80 SER A O 1
ATOM 613 N N . ALA A 1 81 ? 7.169 6.047 2.080 1.00 84.69 81 ALA A N 1
ATOM 614 C CA . ALA A 1 81 ? 6.841 5.337 3.314 1.00 84.69 81 ALA A CA 1
ATOM 615 C C . ALA A 1 81 ? 7.092 3.821 3.229 1.00 84.69 81 ALA A C 1
ATOM 617 O O . ALA A 1 81 ? 7.094 3.151 4.257 1.00 84.69 81 ALA A O 1
ATOM 618 N N . LEU A 1 82 ? 7.343 3.277 2.030 1.00 84.12 82 LEU A N 1
ATOM 619 C CA . LEU A 1 82 ? 7.725 1.875 1.856 1.00 84.12 82 LEU A CA 1
ATOM 620 C C . LEU A 1 82 ? 8.997 1.550 2.644 1.00 84.12 82 LEU A C 1
ATOM 622 O O . LEU A 1 82 ? 9.932 2.364 2.698 1.00 84.12 82 LEU A O 1
ATOM 626 N N . ARG A 1 83 ? 9.094 0.315 3.144 1.00 86.81 83 ARG A N 1
ATOM 627 C CA . ARG A 1 83 ? 10.322 -0.250 3.715 1.00 86.81 83 ARG A CA 1
ATOM 628 C C . ARG A 1 83 ? 11.502 -0.101 2.746 1.00 86.81 83 ARG A C 1
ATOM 630 O O . ARG A 1 83 ? 11.311 -0.181 1.527 1.00 86.81 83 ARG A O 1
ATOM 637 N N . PRO A 1 84 ? 12.745 0.055 3.246 1.00 84.00 84 PRO A N 1
ATOM 638 C CA . PRO A 1 84 ? 13.906 0.372 2.408 1.00 84.00 84 PRO A CA 1
ATOM 639 C C . PRO A 1 84 ? 14.086 -0.525 1.170 1.00 84.00 84 PRO A C 1
ATOM 641 O O . PRO A 1 84 ? 14.311 -0.015 0.071 1.00 84.00 84 PRO A O 1
ATOM 644 N N . ALA A 1 85 ? 13.915 -1.843 1.322 1.00 83.00 85 ALA A N 1
ATOM 645 C CA . ALA A 1 85 ? 14.025 -2.806 0.223 1.00 83.00 85 ALA A CA 1
ATOM 646 C C . ALA A 1 85 ? 12.911 -2.637 -0.832 1.00 83.00 85 ALA A C 1
ATOM 648 O O . ALA A 1 85 ? 13.189 -2.557 -2.032 1.00 83.00 85 ALA A O 1
ATOM 649 N N . ALA A 1 86 ? 11.653 -2.508 -0.395 1.00 83.88 86 ALA A N 1
ATOM 650 C CA . ALA A 1 86 ? 10.509 -2.272 -1.277 1.00 83.88 86 ALA A CA 1
ATOM 651 C C . ALA A 1 86 ? 10.634 -0.930 -2.015 1.00 83.88 86 ALA A C 1
ATOM 653 O O . ALA A 1 86 ? 10.385 -0.849 -3.218 1.00 83.88 86 ALA A O 1
ATOM 654 N N . ARG A 1 87 ? 11.132 0.104 -1.330 1.00 85.62 87 ARG A N 1
ATOM 655 C CA . ARG A 1 87 ? 11.405 1.426 -1.906 1.00 85.62 87 ARG A CA 1
ATOM 656 C C . ARG A 1 87 ? 12.497 1.393 -2.973 1.00 85.62 87 ARG A C 1
ATOM 658 O O . ARG A 1 87 ? 12.406 2.102 -3.974 1.00 85.62 87 ARG A O 1
ATOM 665 N N . GLN A 1 88 ? 13.550 0.600 -2.779 1.00 81.94 88 GLN A N 1
ATOM 666 C CA . GLN A 1 88 ? 14.603 0.432 -3.785 1.00 81.94 88 GLN A CA 1
ATOM 667 C C . GLN A 1 88 ? 14.063 -0.261 -5.043 1.00 81.94 88 GLN A C 1
ATOM 669 O O . GLN A 1 88 ? 14.329 0.193 -6.157 1.00 81.94 88 GLN A O 1
ATOM 674 N N . ARG A 1 89 ? 13.256 -1.316 -4.871 1.00 83.06 89 ARG A N 1
ATOM 675 C CA . ARG A 1 89 ? 12.575 -1.995 -5.983 1.00 83.06 89 ARG A CA 1
ATOM 676 C C . ARG A 1 89 ? 11.604 -1.060 -6.700 1.00 83.06 89 ARG A C 1
ATOM 678 O O . ARG A 1 89 ? 11.589 -1.033 -7.925 1.00 83.06 89 AR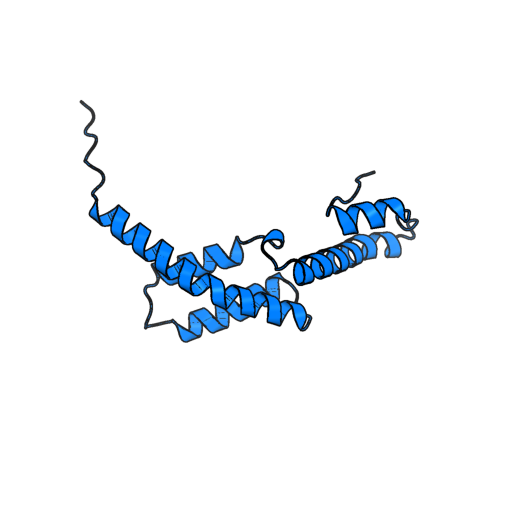G A O 1
ATOM 685 N N . HIS A 1 90 ? 10.847 -0.261 -5.950 1.00 85.94 90 HIS A N 1
ATOM 686 C CA . HIS A 1 90 ? 9.931 0.728 -6.507 1.00 85.94 90 HIS A CA 1
ATOM 687 C C . HIS A 1 90 ? 10.644 1.732 -7.407 1.00 85.94 90 HIS A C 1
ATOM 689 O O . HIS A 1 90 ? 10.241 1.901 -8.552 1.00 85.94 90 HIS A O 1
ATOM 695 N N . ARG A 1 91 ? 11.766 2.300 -6.949 1.00 83.06 91 ARG A N 1
ATOM 696 C CA . ARG A 1 91 ? 12.598 3.177 -7.783 1.00 83.06 91 ARG A CA 1
ATOM 697 C C . ARG A 1 91 ? 13.025 2.481 -9.077 1.00 83.06 91 ARG A C 1
ATOM 699 O O . ARG A 1 91 ? 12.826 3.031 -10.150 1.00 83.06 91 ARG A O 1
ATOM 706 N N . LYS A 1 92 ? 13.535 1.248 -9.010 1.00 81.81 92 LYS A N 1
ATOM 707 C CA . LYS A 1 92 ? 13.931 0.509 -10.222 1.00 81.81 92 LYS A CA 1
ATOM 708 C C . LYS A 1 92 ? 12.775 0.376 -11.230 1.00 81.81 92 LYS A C 1
ATOM 710 O O . LYS A 1 92 ? 12.967 0.678 -12.401 1.00 81.81 92 LYS A O 1
ATOM 715 N N . ILE A 1 93 ? 11.587 -0.014 -10.766 1.00 83.56 93 ILE A N 1
ATOM 716 C CA . ILE A 1 93 ? 10.401 -0.193 -11.621 1.00 83.56 93 ILE A CA 1
ATOM 717 C C . ILE A 1 93 ? 9.955 1.136 -12.243 1.00 83.56 93 ILE A C 1
ATOM 719 O O . ILE A 1 93 ? 9.646 1.189 -13.431 1.00 83.56 93 ILE A O 1
ATOM 723 N N . VAL A 1 94 ? 9.925 2.218 -11.460 1.00 83.56 94 VAL A N 1
ATOM 724 C CA . VAL A 1 94 ? 9.552 3.546 -11.970 1.00 83.56 94 VAL A CA 1
ATOM 725 C C . VAL A 1 94 ? 10.544 4.009 -13.031 1.00 83.56 94 VAL A C 1
ATOM 727 O O . VAL A 1 94 ? 10.121 4.490 -14.076 1.00 83.56 94 VAL A O 1
ATOM 730 N N . LEU A 1 95 ? 11.844 3.802 -12.815 1.00 78.88 95 LEU A N 1
ATOM 731 C CA . LEU A 1 95 ? 12.864 4.133 -13.805 1.00 78.88 95 LEU A CA 1
ATOM 732 C C . LEU A 1 95 ? 12.667 3.359 -15.108 1.00 78.88 95 LEU A C 1
ATOM 734 O O . LEU A 1 95 ? 12.688 3.955 -16.177 1.00 78.88 95 LEU A O 1
ATOM 738 N N . GLU A 1 96 ? 12.443 2.046 -15.032 1.00 79.94 96 GLU A N 1
ATOM 739 C CA . GLU A 1 96 ? 12.184 1.220 -16.215 1.00 79.94 96 GLU A CA 1
ATOM 740 C C . GLU A 1 96 ? 10.965 1.722 -16.997 1.00 79.94 96 GLU A C 1
ATOM 742 O O . GLU A 1 96 ? 11.031 1.832 -18.222 1.00 79.94 96 GLU A O 1
ATOM 747 N N . ARG A 1 97 ? 9.889 2.104 -16.296 1.00 81.56 97 ARG A N 1
ATOM 748 C CA . ARG A 1 97 ? 8.688 2.691 -16.908 1.00 81.56 97 ARG A CA 1
ATOM 749 C C . ARG A 1 97 ? 8.950 4.053 -17.538 1.00 81.56 97 ARG A C 1
ATOM 751 O O . ARG A 1 97 ? 8.493 4.286 -18.649 1.00 81.56 97 ARG A O 1
ATOM 758 N N . LEU A 1 98 ? 9.688 4.930 -16.859 1.00 79.12 98 LEU A N 1
ATOM 759 C CA . LEU A 1 98 ? 10.058 6.242 -17.394 1.00 79.12 98 LEU A CA 1
ATOM 760 C C . LEU A 1 98 ? 10.962 6.115 -18.620 1.00 79.12 98 LEU A C 1
ATOM 762 O O . LEU A 1 98 ? 10.864 6.933 -19.522 1.00 79.12 98 LEU A O 1
ATOM 766 N N . MET A 1 99 ? 11.811 5.088 -18.675 1.00 75.88 99 MET A N 1
ATOM 767 C CA . MET A 1 99 ? 12.730 4.841 -19.789 1.00 75.88 99 MET A CA 1
ATOM 768 C C . MET A 1 99 ? 12.096 4.113 -20.972 1.00 75.88 99 MET A C 1
ATOM 770 O O . MET A 1 99 ? 12.587 4.247 -22.090 1.00 75.88 99 MET A O 1
ATOM 774 N N . ALA A 1 100 ? 11.010 3.365 -20.767 1.00 79.62 100 ALA A N 1
ATOM 775 C CA . ALA A 1 100 ? 10.284 2.689 -21.841 1.00 79.62 100 ALA A CA 1
ATOM 776 C C . ALA A 1 100 ? 9.930 3.610 -23.035 1.00 79.62 100 ALA A C 1
ATOM 778 O O . ALA A 1 100 ? 10.262 3.234 -24.160 1.00 79.62 100 ALA A O 1
ATOM 779 N N . PRO A 1 101 ? 9.348 4.815 -22.847 1.00 77.38 101 PRO A N 1
ATOM 780 C CA . PRO A 1 101 ? 9.068 5.721 -23.961 1.00 77.38 101 PRO A CA 1
ATOM 781 C C . PRO A 1 101 ? 10.336 6.274 -24.628 1.00 77.38 101 PRO A C 1
ATOM 783 O O . PRO A 1 101 ? 10.354 6.399 -25.846 1.00 77.38 101 PRO A O 1
ATOM 786 N N . TYR A 1 102 ? 11.409 6.542 -23.871 1.00 72.44 102 TYR A N 1
ATOM 787 C CA . TYR A 1 102 ? 12.691 7.003 -24.431 1.00 72.44 102 TYR A CA 1
ATOM 788 C C . TYR A 1 102 ? 13.360 5.942 -25.311 1.00 72.44 102 TYR A C 1
ATOM 790 O O . TYR A 1 102 ? 13.922 6.262 -26.354 1.00 72.44 102 TYR A O 1
ATOM 798 N N . ARG A 1 103 ? 13.275 4.665 -24.919 1.00 73.81 103 ARG A N 1
ATOM 799 C CA . ARG A 1 103 ? 13.754 3.555 -25.755 1.00 73.81 103 ARG A CA 1
ATOM 800 C C . ARG A 1 103 ? 12.898 3.385 -27.002 1.00 73.81 103 ARG A C 1
ATOM 802 O O . ARG A 1 103 ? 13.435 3.170 -28.083 1.00 73.81 103 ARG A O 1
ATOM 809 N N . ALA A 1 104 ? 11.577 3.497 -26.857 1.00 77.62 104 ALA A N 1
ATOM 810 C CA . ALA A 1 104 ? 10.645 3.387 -27.974 1.00 77.62 104 ALA A CA 1
ATOM 811 C C . ALA A 1 104 ? 10.841 4.503 -29.017 1.00 77.62 104 ALA A C 1
ATOM 813 O O . ALA A 1 104 ? 10.631 4.265 -30.202 1.00 77.62 104 ALA A O 1
ATOM 814 N N . SER A 1 105 ? 11.287 5.693 -28.601 1.00 75.75 105 SER A N 1
ATOM 815 C CA . SER A 1 105 ? 11.615 6.808 -29.497 1.00 75.75 105 SER A CA 1
ATOM 816 C C . SER A 1 105 ? 13.038 6.764 -30.075 1.00 75.75 105 SER A C 1
ATOM 818 O O . SER A 1 105 ? 13.432 7.696 -30.774 1.00 75.75 105 SER A O 1
ATOM 820 N N . GLY A 1 106 ? 13.816 5.707 -29.807 1.00 70.44 106 GLY A N 1
ATOM 821 C CA . GLY A 1 106 ? 15.198 5.575 -30.284 1.00 70.44 106 GLY A CA 1
ATOM 822 C C . GLY A 1 106 ? 16.194 6.511 -29.589 1.00 70.44 106 GLY A C 1
ATOM 823 O O . GLY A 1 106 ? 17.294 6.721 -30.099 1.00 70.44 106 GLY A O 1
ATOM 824 N N . GLY A 1 107 ? 15.823 7.090 -28.443 1.00 66.44 107 GLY A N 1
ATOM 825 C CA . GLY A 1 107 ? 16.710 7.926 -27.643 1.00 66.44 107 GLY A CA 1
ATOM 826 C C . GLY A 1 107 ? 17.890 7.129 -27.081 1.00 66.44 107 GLY A C 1
ATOM 827 O O . GLY A 1 107 ? 17.752 5.958 -26.722 1.00 66.44 107 GLY A O 1
ATOM 828 N N . ALA A 1 108 ? 19.057 7.770 -26.983 1.00 65.62 108 ALA A N 1
ATOM 829 C CA . ALA A 1 108 ? 20.209 7.186 -26.302 1.00 65.62 108 ALA A CA 1
ATOM 830 C C . ALA A 1 108 ? 19.848 6.883 -24.837 1.00 65.62 108 ALA A C 1
ATOM 832 O O . ALA A 1 108 ? 19.237 7.718 -24.165 1.00 65.62 108 ALA A O 1
ATOM 833 N N . GLU A 1 109 ? 20.212 5.697 -24.334 1.00 64.00 109 GLU A N 1
ATOM 834 C CA . GLU A 1 109 ? 20.001 5.384 -22.918 1.00 64.00 109 GLU A CA 1
ATOM 835 C C . GLU A 1 109 ? 20.709 6.434 -22.042 1.00 64.00 109 GLU A C 1
ATOM 837 O O . GLU A 1 109 ? 21.834 6.837 -22.361 1.00 64.00 109 GLU A O 1
ATOM 842 N N . PRO A 1 110 ? 20.095 6.882 -20.928 1.00 66.75 110 PRO A N 1
ATOM 843 C CA . PRO A 1 110 ? 20.774 7.771 -20.001 1.00 66.75 110 PRO A CA 1
ATOM 844 C C . PRO A 1 110 ? 22.093 7.141 -19.565 1.00 66.75 110 PRO A C 1
ATOM 846 O O . PRO A 1 110 ? 22.139 5.959 -19.215 1.00 66.75 110 PRO A O 1
ATOM 849 N N . GLY A 1 111 ? 23.161 7.939 -19.548 1.00 69.25 111 GLY A N 1
ATOM 850 C CA . GLY A 1 111 ? 24.475 7.458 -19.134 1.00 69.25 111 GLY A CA 1
ATOM 851 C C . GLY A 1 111 ? 24.434 6.801 -17.749 1.00 69.25 111 GLY A C 1
ATOM 852 O O . GLY A 1 111 ? 23.622 7.160 -16.891 1.00 69.25 111 GLY A O 1
ATOM 853 N N . ALA A 1 112 ? 25.350 5.860 -17.499 1.00 71.00 112 ALA A N 1
ATOM 854 C CA . ALA A 1 112 ? 25.409 5.076 -16.258 1.00 71.00 112 ALA A CA 1
ATOM 855 C C . ALA A 1 112 ? 25.357 5.934 -14.975 1.00 71.00 112 ALA A C 1
ATOM 857 O O . ALA A 1 112 ? 24.821 5.502 -13.954 1.00 71.00 112 ALA A O 1
ATOM 858 N N . PHE A 1 113 ? 25.856 7.171 -15.037 1.00 67.62 113 PHE A N 1
ATOM 859 C CA . PHE A 1 113 ? 25.804 8.140 -13.947 1.00 67.62 113 PHE A CA 1
ATOM 860 C C . PHE A 1 113 ? 24.384 8.648 -13.632 1.00 67.62 113 PHE A C 1
ATOM 862 O O . PHE A 1 113 ? 24.007 8.715 -12.464 1.00 67.62 113 PHE A O 1
ATOM 869 N N . ALA A 1 114 ? 23.557 8.931 -14.642 1.00 69.25 114 ALA A N 1
ATOM 870 C CA . ALA A 1 114 ? 22.161 9.336 -14.453 1.00 69.25 114 ALA A CA 1
ATOM 871 C C . ALA A 1 114 ? 21.329 8.200 -13.833 1.00 69.25 114 ALA A C 1
ATOM 873 O O . ALA A 1 114 ? 20.576 8.409 -12.878 1.00 69.25 114 ALA A O 1
ATOM 874 N N . LEU A 1 115 ? 21.541 6.969 -14.314 1.00 72.69 115 LEU A N 1
ATOM 875 C CA . LEU A 1 115 ? 20.938 5.764 -13.739 1.00 72.69 115 LEU A CA 1
ATOM 876 C C . LEU A 1 115 ? 21.401 5.536 -12.288 1.00 72.69 115 LEU A C 1
ATOM 878 O O . LEU A 1 115 ? 20.597 5.164 -11.427 1.00 72.69 115 LEU A O 1
ATOM 882 N N . PHE A 1 116 ? 22.680 5.788 -11.994 1.00 74.25 116 PHE A N 1
ATOM 883 C CA . PHE A 1 116 ? 23.233 5.712 -10.642 1.00 74.25 116 PHE A CA 1
ATOM 884 C C . PHE A 1 116 ? 22.593 6.740 -9.699 1.00 74.25 116 PHE A C 1
ATOM 886 O O . PHE A 1 116 ? 22.132 6.359 -8.618 1.00 74.25 116 PHE A O 1
ATOM 893 N N . LEU A 1 117 ? 22.506 8.010 -10.109 1.00 70.69 117 LEU A N 1
ATOM 894 C CA . LEU A 1 117 ? 21.888 9.078 -9.321 1.00 70.69 117 LEU A CA 1
ATOM 895 C C . LEU A 1 117 ? 20.421 8.779 -9.023 1.00 70.69 117 LEU A C 1
ATOM 897 O O . LEU A 1 117 ? 20.002 8.894 -7.872 1.00 70.69 117 LEU A O 1
ATOM 901 N N . TYR A 1 118 ? 19.656 8.290 -9.998 1.00 70.19 118 TYR A N 1
ATOM 902 C CA . TYR A 1 118 ? 18.271 7.902 -9.751 1.00 70.19 118 TYR A CA 1
ATOM 903 C C . TYR A 1 118 ? 18.167 6.718 -8.779 1.00 70.19 118 TYR A C 1
ATOM 905 O O . TYR A 1 118 ? 17.383 6.732 -7.826 1.00 70.19 118 TYR A O 1
ATOM 913 N N . ARG A 1 119 ? 19.000 5.686 -8.956 1.00 68.88 119 ARG A N 1
ATOM 914 C CA . ARG A 1 119 ? 18.989 4.500 -8.087 1.00 68.88 119 ARG A CA 1
ATOM 915 C C . ARG A 1 119 ? 19.348 4.837 -6.636 1.00 68.88 119 ARG A C 1
ATOM 917 O O . ARG A 1 119 ? 18.765 4.256 -5.719 1.00 68.88 119 ARG A O 1
ATOM 924 N N . LYS A 1 120 ? 20.281 5.769 -6.419 1.00 71.31 120 LYS A N 1
ATOM 925 C CA . LYS A 1 120 ? 20.711 6.218 -5.084 1.00 71.31 120 LYS A CA 1
ATOM 926 C C . LYS A 1 120 ? 19.763 7.254 -4.480 1.00 71.31 120 LYS A C 1
ATOM 928 O O . LYS A 1 120 ? 19.356 7.090 -3.330 1.00 71.31 120 LYS A O 1
ATOM 933 N N . LEU A 1 121 ? 19.394 8.276 -5.247 1.00 69.94 121 LEU A N 1
ATOM 934 C CA . LEU A 1 121 ? 18.767 9.506 -4.752 1.00 69.94 121 LEU A CA 1
ATOM 935 C C . LEU A 1 121 ? 17.304 9.678 -5.185 1.00 69.94 121 LEU A C 1
ATOM 937 O O . LEU A 1 121 ? 16.606 10.504 -4.615 1.00 69.94 121 LEU A O 1
ATOM 941 N N . GLY A 1 122 ? 16.808 8.892 -6.147 1.00 63.34 122 GLY A N 1
ATOM 942 C CA . GLY A 1 122 ? 15.450 9.039 -6.694 1.00 63.34 122 GLY A CA 1
ATOM 943 C C . GLY A 1 122 ? 15.262 10.277 -7.576 1.00 63.34 122 GLY A C 1
ATOM 944 O O . GLY A 1 122 ? 14.132 10.628 -7.894 1.00 63.34 122 GLY A O 1
ATOM 945 N N . ILE A 1 123 ? 16.356 10.936 -7.959 1.00 63.28 123 ILE A N 1
ATOM 946 C CA . ILE A 1 123 ? 16.359 12.137 -8.795 1.00 63.28 123 ILE A CA 1
ATOM 947 C C . ILE A 1 123 ? 16.488 11.692 -10.248 1.00 63.28 123 ILE A C 1
ATOM 949 O O . ILE A 1 123 ? 17.483 11.053 -10.596 1.00 63.28 123 ILE A O 1
ATOM 953 N N . VAL A 1 124 ? 15.488 11.985 -11.087 1.00 56.56 124 VAL A N 1
ATOM 954 C CA . VAL A 1 124 ? 15.661 11.880 -12.545 1.00 56.56 124 VAL A CA 1
AT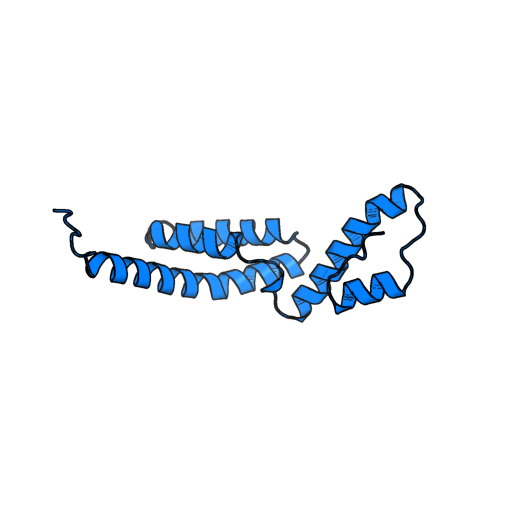OM 955 C C . VAL A 1 124 ? 16.376 13.160 -12.952 1.00 56.56 124 VAL A C 1
ATOM 957 O O . VAL A 1 124 ? 15.798 14.227 -12.739 1.00 56.56 124 VAL A O 1
ATOM 960 N N . PRO A 1 125 ? 17.614 13.110 -13.467 1.00 51.47 125 PRO A N 1
ATOM 961 C CA . PRO A 1 125 ? 18.206 14.308 -14.032 1.00 51.47 125 PRO A CA 1
ATOM 962 C C . PRO A 1 125 ? 17.343 14.727 -15.225 1.00 51.47 125 PRO A C 1
ATOM 964 O O . PRO A 1 125 ? 17.227 13.990 -16.205 1.00 51.47 125 PRO A O 1
ATOM 967 N N . ALA A 1 126 ? 16.675 15.871 -15.090 1.00 49.28 126 ALA A N 1
ATOM 968 C CA . ALA A 1 126 ? 16.131 16.577 -16.234 1.00 49.28 126 ALA A CA 1
ATOM 969 C C . ALA A 1 126 ? 17.315 17.073 -17.073 1.00 49.28 126 ALA A C 1
ATOM 971 O O . ALA A 1 126 ? 18.342 17.463 -16.509 1.00 49.28 126 ALA A O 1
ATOM 972 N N . HIS A 1 127 ? 17.173 16.968 -18.394 1.00 47.56 127 HIS A N 1
ATOM 973 C CA . HIS A 1 127 ? 18.110 17.542 -19.356 1.00 47.56 127 HIS A CA 1
ATOM 974 C C . HIS A 1 127 ? 18.301 19.042 -19.130 1.00 47.56 127 HIS A C 1
ATOM 976 O O . HIS A 1 127 ? 17.295 19.713 -18.803 1.00 47.56 127 HIS A O 1
#